Protein AF-A0A8B9WZ29-F1 (afdb_monomer)

Sequence (103 aa):
MVNSNYFAMDLLYIIPTHIQAARAGNIHAILLYRRKLDEEIKPILLLGSTIPLCSAQWERMFNTSRIPGEETDTIQHLRDSKHIAAFHRAATSRSGSTTTAGC

Foldseek 3Di:
DPDPDDDDDPCPPDDPDPDPVVVVVCVVVVVVVVVVVVPDDDFDDDPPDPHGDDPVCVQCPPQWDWADDPVDIDIDHDNPDQWDWDDDPNDIDIDGPDPPPDD

Structure (mmCIF, N/CA/C/O backbone):
data_AF-A0A8B9WZ29-F1
#
_entry.id   AF-A0A8B9WZ29-F1
#
loop_
_atom_site.group_PDB
_atom_site.id
_atom_site.type_symbol
_atom_site.label_atom_id
_atom_site.label_alt_id
_atom_site.label_comp_id
_atom_site.label_asym_id
_atom_site.label_entity_id
_atom_site.label_seq_id
_atom_site.pdbx_PDB_ins_code
_atom_site.Cartn_x
_atom_site.Cartn_y
_atom_site.Cartn_z
_atom_site.occupancy
_atom_site.B_iso_or_equiv
_atom_site.auth_seq_id
_atom_site.auth_comp_id
_atom_site.auth_asym_id
_atom_site.auth_atom_id
_atom_site.pdbx_PDB_model_num
ATOM 1 N N . MET A 1 1 ? -15.538 -5.545 -10.463 1.00 66.00 1 MET A N 1
ATOM 2 C CA . MET A 1 1 ? -14.832 -4.389 -9.866 1.00 66.00 1 MET A CA 1
ATOM 3 C C . MET A 1 1 ? -14.834 -3.237 -10.861 1.00 66.00 1 MET A C 1
ATOM 5 O O . MET A 1 1 ? -13.967 -3.207 -11.718 1.00 66.00 1 MET A O 1
ATOM 9 N N . VAL A 1 2 ? -15.838 -2.358 -10.813 1.00 72.44 2 VAL A N 1
ATOM 10 C CA . VAL A 1 2 ? -15.945 -1.202 -11.736 1.00 72.44 2 VAL A CA 1
ATOM 11 C C . VAL A 1 2 ? -16.510 0.032 -11.019 1.00 72.44 2 VAL A C 1
ATOM 13 O O . VAL A 1 2 ? -16.065 1.139 -11.272 1.00 72.44 2 VAL A O 1
ATOM 16 N N . ASN A 1 3 ? -17.417 -0.156 -10.055 1.00 85.06 3 ASN A N 1
ATOM 17 C CA . ASN A 1 3 ? -18.195 0.957 -9.491 1.00 85.06 3 ASN A CA 1
ATOM 18 C C . ASN A 1 3 ? -17.536 1.689 -8.308 1.00 85.06 3 ASN A C 1
ATOM 20 O O . ASN A 1 3 ? -17.915 2.814 -8.011 1.00 85.06 3 ASN A O 1
ATOM 24 N N . SER A 1 4 ? -16.593 1.054 -7.607 1.00 85.69 4 SER A N 1
ATOM 25 C CA . SER A 1 4 ? -16.042 1.567 -6.337 1.00 85.69 4 SER A CA 1
ATOM 26 C C . SER A 1 4 ? -14.516 1.549 -6.267 1.00 85.69 4 SER A C 1
ATOM 28 O O . SER A 1 4 ? -13.948 1.803 -5.209 1.00 85.69 4 SER A O 1
ATOM 30 N N . ASN A 1 5 ? -13.849 1.189 -7.365 1.00 90.62 5 ASN A N 1
ATOM 31 C CA . ASN A 1 5 ? -12.395 1.145 -7.421 1.00 90.62 5 ASN A CA 1
ATOM 32 C C . ASN A 1 5 ? -11.880 2.343 -8.201 1.00 90.62 5 ASN A C 1
ATOM 34 O O . ASN A 1 5 ? -12.338 2.605 -9.311 1.00 90.62 5 ASN A O 1
ATOM 38 N N . TYR A 1 6 ? -10.876 3.002 -7.640 1.00 90.44 6 TYR A N 1
ATOM 39 C CA . TYR A 1 6 ? -10.205 4.137 -8.252 1.00 90.44 6 TYR A CA 1
ATOM 40 C C . TYR A 1 6 ? -8.805 3.716 -8.697 1.00 90.44 6 TYR A C 1
ATOM 42 O O . TYR A 1 6 ? -8.156 2.911 -8.028 1.00 90.44 6 TYR A O 1
ATOM 50 N N . PHE A 1 7 ? -8.341 4.247 -9.827 1.00 89.19 7 PHE A N 1
ATOM 51 C CA . PHE A 1 7 ? -6.990 4.011 -10.327 1.00 89.19 7 PHE A CA 1
ATOM 52 C C . PHE A 1 7 ? -6.315 5.339 -10.666 1.00 89.19 7 PHE A C 1
ATOM 54 O O . PHE A 1 7 ? -6.960 6.279 -11.124 1.00 89.19 7 PHE A O 1
ATOM 61 N N . ALA A 1 8 ? -5.005 5.395 -10.450 1.00 87.69 8 ALA A N 1
ATOM 62 C CA . ALA A 1 8 ? -4.140 6.485 -10.877 1.00 87.69 8 ALA A CA 1
ATOM 63 C C . ALA A 1 8 ? -2.912 5.888 -11.574 1.00 87.69 8 ALA A C 1
ATOM 65 O O . ALA A 1 8 ? -2.492 4.775 -11.253 1.00 87.69 8 ALA A O 1
ATOM 66 N N . MET A 1 9 ? -2.353 6.613 -12.542 1.00 84.75 9 MET A N 1
ATOM 67 C CA . MET A 1 9 ? -1.156 6.202 -13.276 1.00 84.75 9 MET A CA 1
ATOM 68 C C . MET A 1 9 ? 0.001 7.142 -12.946 1.00 84.75 9 MET A C 1
ATOM 70 O O . MET A 1 9 ? -0.118 8.348 -13.133 1.00 84.75 9 MET A O 1
ATOM 74 N N . ASP A 1 10 ? 1.113 6.570 -12.484 1.00 74.75 10 ASP A N 1
ATOM 75 C CA . ASP A 1 10 ? 2.304 7.294 -12.014 1.00 74.75 10 ASP A CA 1
ATOM 76 C C . ASP A 1 10 ? 3.037 8.042 -13.151 1.00 74.75 10 ASP A C 1
ATOM 78 O O . ASP A 1 10 ? 3.507 9.161 -12.986 1.00 74.75 10 ASP A O 1
ATOM 82 N N . LEU A 1 11 ? 3.084 7.455 -14.355 1.00 72.19 11 LEU A N 1
ATOM 83 C CA . LEU A 1 11 ? 3.889 7.957 -15.478 1.00 72.19 11 LEU A CA 1
ATOM 84 C C . LEU A 1 11 ? 3.095 8.010 -16.795 1.00 72.19 11 LEU A C 1
ATOM 86 O O . LEU A 1 11 ? 3.453 7.378 -17.787 1.00 72.19 11 LEU A O 1
ATOM 90 N N . L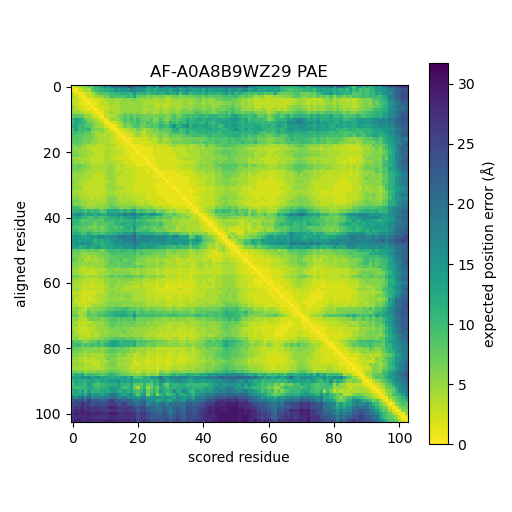EU A 1 12 ? 2.004 8.779 -16.810 1.00 68.75 12 LEU A N 1
ATOM 91 C CA . LEU A 1 12 ? 1.095 8.908 -17.964 1.00 68.75 12 LEU A CA 1
ATOM 92 C C . LEU A 1 12 ? 1.784 9.310 -19.284 1.00 68.75 12 LEU A C 1
ATOM 94 O O . LEU A 1 12 ? 1.322 8.910 -20.349 1.00 68.75 12 LEU A O 1
ATOM 98 N N . TYR A 1 13 ? 2.890 10.058 -19.223 1.00 77.19 13 TYR A N 1
ATOM 99 C CA . TYR A 1 13 ? 3.566 10.610 -20.407 1.00 77.19 13 TYR A CA 1
ATOM 100 C C . TYR A 1 13 ? 5.041 10.213 -20.537 1.00 77.19 13 TYR A C 1
ATOM 102 O O . TYR A 1 13 ? 5.719 10.675 -21.451 1.00 77.19 13 TYR A O 1
ATOM 110 N N . ILE A 1 14 ? 5.560 9.375 -19.634 1.00 82.75 14 ILE A N 1
ATOM 111 C CA . ILE A 1 14 ? 6.984 9.021 -19.610 1.00 82.75 14 ILE A CA 1
ATOM 112 C C . ILE A 1 14 ? 7.123 7.509 -19.477 1.00 82.75 14 ILE A C 1
ATOM 114 O O . ILE A 1 14 ? 6.773 6.921 -18.463 1.00 82.75 14 ILE A O 1
ATOM 118 N N . ILE A 1 15 ? 7.699 6.864 -20.487 1.00 85.50 15 ILE A N 1
ATOM 119 C CA . ILE A 1 15 ? 8.040 5.442 -20.415 1.00 85.50 15 ILE A CA 1
ATOM 120 C C . ILE A 1 15 ? 9.567 5.349 -20.347 1.00 85.50 15 ILE A C 1
ATOM 122 O O . ILE A 1 15 ? 10.215 5.364 -21.390 1.00 85.50 15 ILE A O 1
ATOM 126 N N . PRO A 1 16 ? 10.167 5.265 -19.142 1.00 84.31 16 PRO A N 1
ATOM 127 C CA . PRO A 1 16 ? 11.625 5.320 -18.988 1.00 84.31 16 PRO A CA 1
ATOM 128 C C . PRO A 1 16 ? 12.335 4.111 -19.614 1.00 84.31 16 PRO A C 1
ATOM 130 O O . PRO A 1 16 ? 13.503 4.184 -19.976 1.00 84.31 16 PRO A O 1
ATOM 133 N N . THR A 1 17 ? 11.638 2.979 -19.736 1.00 89.31 17 THR A N 1
ATOM 134 C CA . THR A 1 17 ? 12.136 1.767 -20.392 1.00 89.31 17 THR A CA 1
ATOM 135 C C . THR A 1 17 ? 10.978 0.929 -20.914 1.00 89.31 17 THR A C 1
ATOM 137 O O . THR A 1 17 ? 9.919 0.857 -20.283 1.00 89.31 17 THR A O 1
ATOM 140 N N . HIS A 1 18 ? 11.180 0.243 -22.040 1.00 89.81 18 HIS A N 1
ATOM 141 C CA . HIS A 1 18 ? 10.208 -0.699 -22.600 1.00 89.81 18 HIS A CA 1
ATOM 142 C C . HIS A 1 18 ? 10.186 -2.050 -21.867 1.00 89.81 18 HIS A C 1
ATOM 144 O O . HIS A 1 18 ? 9.198 -2.780 -21.962 1.00 89.81 18 HIS A O 1
ATOM 150 N N . ILE A 1 19 ? 11.192 -2.348 -21.039 1.00 92.94 19 ILE A N 1
ATOM 151 C CA . ILE A 1 19 ? 11.295 -3.604 -20.289 1.00 92.94 19 ILE A CA 1
ATOM 152 C C . ILE A 1 19 ? 10.336 -3.579 -19.087 1.00 92.94 19 ILE A C 1
ATOM 154 O O . ILE A 1 19 ? 10.536 -2.834 -18.127 1.00 92.94 19 ILE A O 1
ATOM 158 N N . GLN A 1 20 ? 9.297 -4.423 -19.108 1.00 90.06 20 GLN A N 1
ATOM 159 C CA . GLN A 1 20 ? 8.285 -4.480 -18.041 1.00 90.06 20 GLN A CA 1
ATOM 160 C C . GLN A 1 20 ? 8.891 -4.830 -16.677 1.00 90.06 20 GLN A C 1
ATOM 162 O O . GLN A 1 20 ? 8.524 -4.212 -15.682 1.00 90.06 20 GLN A O 1
ATOM 167 N N . ALA A 1 21 ? 9.836 -5.775 -16.634 1.00 90.44 21 ALA A N 1
ATOM 168 C CA . ALA A 1 21 ? 10.497 -6.185 -15.396 1.00 90.44 21 ALA A CA 1
ATOM 169 C C . ALA A 1 21 ? 11.275 -5.030 -14.741 1.00 90.44 21 ALA A C 1
ATOM 171 O O . ALA A 1 21 ? 11.205 -4.858 -13.528 1.00 90.44 21 ALA A O 1
ATOM 172 N N . ALA A 1 22 ? 11.938 -4.187 -15.540 1.00 89.69 22 ALA A N 1
ATOM 173 C CA . ALA A 1 22 ? 12.634 -3.008 -15.034 1.00 89.69 22 ALA A CA 1
ATOM 174 C C . ALA A 1 22 ? 11.655 -1.981 -14.437 1.00 89.69 22 ALA A C 1
ATOM 176 O O . ALA A 1 22 ? 11.910 -1.455 -13.358 1.00 89.69 22 ALA A O 1
ATOM 177 N N . ARG A 1 23 ? 10.492 -1.756 -15.074 1.00 89.25 23 ARG A N 1
ATOM 178 C CA . ARG A 1 23 ? 9.432 -0.894 -14.510 1.00 89.25 23 ARG A CA 1
ATOM 179 C C . ARG A 1 23 ? 8.834 -1.480 -13.231 1.00 89.25 23 ARG A C 1
ATOM 181 O O . ARG A 1 23 ? 8.637 -0.757 -12.262 1.00 89.25 23 ARG A O 1
ATOM 188 N N . ALA A 1 24 ? 8.580 -2.788 -13.211 1.00 89.06 24 ALA A N 1
ATOM 189 C CA . ALA A 1 24 ? 8.086 -3.488 -12.028 1.00 89.06 24 ALA A CA 1
ATOM 190 C C . ALA A 1 24 ? 9.084 -3.425 -10.859 1.00 89.06 24 ALA A C 1
ATOM 192 O O . ALA A 1 24 ? 8.664 -3.399 -9.707 1.00 89.06 24 ALA A O 1
ATOM 193 N N . GLY A 1 25 ? 10.388 -3.312 -11.141 1.00 87.94 25 GLY A N 1
ATOM 194 C CA . GLY A 1 25 ? 11.434 -3.079 -10.142 1.00 87.94 25 GLY A CA 1
ATOM 195 C C . GLY A 1 25 ? 11.229 -1.818 -9.291 1.00 87.94 25 GLY A C 1
ATOM 196 O O . GLY A 1 25 ? 11.703 -1.774 -8.156 1.00 87.94 25 GLY A O 1
ATOM 197 N N . ASN A 1 26 ? 10.435 -0.844 -9.759 1.00 86.75 26 ASN A N 1
ATOM 198 C CA . ASN A 1 26 ? 10.047 0.324 -8.960 1.00 86.75 26 ASN A CA 1
ATOM 199 C C . ASN A 1 26 ? 9.203 -0.044 -7.718 1.00 86.75 26 ASN A C 1
ATOM 201 O O . ASN A 1 26 ? 9.026 0.770 -6.815 1.00 86.75 26 ASN A O 1
ATOM 205 N N . ILE A 1 27 ? 8.753 -1.302 -7.606 1.00 90.88 27 ILE A N 1
ATOM 206 C CA . ILE A 1 27 ? 8.184 -1.859 -6.372 1.00 90.88 27 ILE A CA 1
ATOM 207 C C . ILE A 1 27 ? 9.101 -1.654 -5.158 1.00 90.88 27 ILE A C 1
ATOM 209 O O . ILE A 1 27 ? 8.613 -1.509 -4.040 1.00 90.88 27 ILE A O 1
ATOM 213 N N . HIS A 1 28 ? 10.420 -1.575 -5.366 1.00 91.25 28 HIS A N 1
ATOM 214 C CA . HIS A 1 28 ? 11.378 -1.280 -4.305 1.00 91.25 28 HIS A CA 1
ATOM 215 C C . HIS A 1 28 ? 11.082 0.053 -3.598 1.00 91.25 28 HIS A C 1
ATOM 217 O O . HIS A 1 28 ? 11.108 0.108 -2.370 1.00 91.25 28 HIS A O 1
ATOM 223 N N . ALA A 1 29 ? 10.727 1.106 -4.345 1.00 91.44 29 ALA A N 1
ATOM 224 C CA . ALA A 1 29 ? 10.397 2.412 -3.774 1.00 91.44 29 ALA A CA 1
ATOM 225 C C . ALA A 1 29 ? 9.152 2.344 -2.873 1.00 91.44 29 ALA A C 1
ATOM 227 O O . ALA A 1 29 ? 9.132 2.929 -1.790 1.00 91.44 29 ALA A O 1
ATOM 228 N N . ILE A 1 30 ? 8.146 1.561 -3.274 1.00 90.88 30 ILE A N 1
ATOM 229 C CA . ILE A 1 30 ? 6.928 1.325 -2.485 1.00 90.88 30 ILE A CA 1
ATOM 230 C C . ILE A 1 30 ? 7.253 0.566 -1.187 1.00 90.88 30 ILE A C 1
ATOM 232 O O . ILE A 1 30 ? 6.705 0.882 -0.132 1.00 90.88 30 ILE A O 1
ATOM 236 N N . LEU A 1 31 ? 8.177 -0.399 -1.224 1.00 91.50 31 LEU A N 1
ATOM 237 C CA . LEU A 1 31 ? 8.617 -1.124 -0.024 1.00 91.50 31 LEU A CA 1
ATOM 238 C C . LEU A 1 31 ? 9.421 -0.240 0.937 1.00 91.50 31 LEU A C 1
ATOM 240 O O . LEU A 1 31 ? 9.247 -0.341 2.151 1.00 91.50 31 LEU A O 1
ATOM 244 N N . LEU A 1 32 ? 10.260 0.659 0.418 1.00 91.81 32 LEU A N 1
ATOM 245 C CA . LEU A 1 32 ? 10.918 1.677 1.242 1.00 91.81 32 LEU A CA 1
ATOM 246 C C . LEU A 1 32 ? 9.895 2.625 1.873 1.00 91.81 32 LEU A C 1
ATOM 248 O O . LEU A 1 32 ? 10.044 3.007 3.032 1.00 91.81 32 LEU A O 1
ATOM 252 N N . TYR A 1 33 ? 8.848 2.986 1.131 1.00 90.69 33 TYR A N 1
ATOM 253 C CA . TYR A 1 33 ? 7.778 3.824 1.650 1.00 90.69 33 TYR A CA 1
ATOM 254 C C . TYR A 1 33 ? 6.998 3.144 2.779 1.00 90.69 33 TYR A C 1
ATOM 256 O O . TYR A 1 33 ? 6.743 3.774 3.801 1.00 90.69 33 TYR A O 1
ATOM 264 N N . ARG A 1 34 ? 6.715 1.842 2.651 1.00 90.81 34 ARG A N 1
ATOM 265 C CA . ARG A 1 34 ? 6.143 1.044 3.740 1.00 90.81 34 ARG A CA 1
ATOM 266 C C . ARG A 1 34 ? 6.973 1.146 5.018 1.00 90.81 34 ARG A C 1
ATOM 268 O O . ARG A 1 34 ? 6.418 1.429 6.068 1.00 90.81 34 ARG A O 1
ATOM 275 N N . ARG A 1 35 ? 8.293 0.960 4.921 1.00 89.19 35 ARG A N 1
ATOM 276 C CA . ARG A 1 35 ? 9.183 1.051 6.087 1.00 89.19 35 ARG A CA 1
ATOM 277 C C . ARG A 1 35 ? 9.104 2.421 6.759 1.00 89.19 35 ARG A C 1
ATOM 279 O O . ARG A 1 35 ? 9.004 2.489 7.973 1.00 89.19 35 ARG A O 1
ATOM 286 N N . LYS A 1 36 ? 9.088 3.497 5.965 1.00 89.19 36 LYS A N 1
ATOM 287 C CA . LYS A 1 36 ? 8.933 4.864 6.486 1.00 89.19 36 LYS A CA 1
ATOM 288 C C . LYS A 1 36 ? 7.597 5.081 7.194 1.00 89.19 36 LYS A C 1
ATOM 290 O O . LYS A 1 36 ? 7.549 5.907 8.089 1.00 89.19 36 LYS A O 1
ATOM 295 N N . LEU A 1 37 ? 6.540 4.388 6.768 1.00 87.44 37 LEU A N 1
ATOM 296 C CA . LEU A 1 37 ? 5.194 4.485 7.340 1.00 87.44 37 LEU A CA 1
ATOM 297 C C . LEU A 1 37 ? 5.040 3.713 8.650 1.00 87.44 37 LEU A C 1
ATOM 299 O O . LEU A 1 37 ? 4.273 4.144 9.502 1.00 87.44 37 LEU A O 1
ATOM 303 N N . ASP A 1 38 ? 5.773 2.608 8.799 1.00 83.00 38 ASP A N 1
ATOM 304 C CA . ASP A 1 38 ? 5.929 1.916 10.084 1.00 83.00 38 ASP A CA 1
ATOM 305 C C . ASP A 1 38 ? 6.819 2.733 11.056 1.00 83.00 38 ASP A C 1
ATOM 307 O O . ASP A 1 38 ? 6.701 2.610 12.274 1.00 83.00 38 ASP A O 1
ATOM 311 N N . GLU A 1 39 ? 7.708 3.572 10.513 1.00 84.25 39 GLU A N 1
ATOM 312 C CA . GLU A 1 39 ? 8.473 4.606 11.225 1.00 84.25 39 GLU A CA 1
ATOM 313 C C . GLU A 1 39 ? 7.681 5.940 11.297 1.00 84.25 39 GLU A C 1
ATOM 315 O O . GLU A 1 39 ? 6.474 5.997 11.066 1.00 84.25 39 GLU A O 1
ATOM 320 N N . GLU A 1 40 ? 8.340 7.051 11.645 1.00 78.81 40 GLU A N 1
ATOM 321 C CA . GLU A 1 40 ? 7.690 8.361 11.760 1.00 78.81 40 GLU A CA 1
ATOM 322 C C . GLU A 1 40 ? 7.660 9.113 10.413 1.00 78.81 40 GLU A C 1
ATOM 324 O O . GLU A 1 40 ? 8.687 9.569 9.898 1.00 78.81 40 GLU A O 1
ATOM 329 N N . ILE A 1 41 ? 6.459 9.296 9.848 1.00 81.88 41 ILE A N 1
ATOM 330 C CA . ILE A 1 41 ? 6.221 10.194 8.706 1.00 81.88 41 ILE A CA 1
ATOM 331 C C . ILE A 1 41 ? 5.788 11.567 9.220 1.00 81.88 41 ILE A C 1
ATOM 333 O O . ILE A 1 41 ? 4.901 11.684 10.064 1.00 81.88 41 ILE A O 1
ATOM 337 N N . LYS A 1 42 ? 6.365 12.628 8.643 1.00 82.81 42 LYS A N 1
ATOM 338 C CA . LYS A 1 42 ? 5.934 14.005 8.913 1.00 82.81 42 LYS A CA 1
ATOM 339 C C . LYS A 1 42 ? 4.435 14.169 8.617 1.00 82.81 42 LYS A C 1
ATOM 341 O O . LYS A 1 42 ? 3.999 13.779 7.531 1.00 82.81 42 LYS A O 1
ATOM 346 N N . PRO A 1 43 ? 3.655 14.779 9.524 1.00 82.12 43 PRO A N 1
ATOM 347 C CA . PRO A 1 43 ? 2.225 14.953 9.320 1.00 82.12 43 PRO A CA 1
ATOM 348 C C . PRO A 1 43 ? 1.952 15.767 8.055 1.00 82.12 43 PRO A C 1
ATOM 350 O O . PRO A 1 43 ? 2.633 16.753 7.763 1.00 82.12 43 PRO A O 1
ATOM 353 N N . ILE A 1 44 ? 0.932 15.351 7.307 1.00 86.31 44 ILE A N 1
ATOM 354 C CA . ILE A 1 44 ? 0.465 16.097 6.141 1.00 86.31 44 ILE A CA 1
ATOM 355 C C . ILE A 1 44 ? -0.342 17.286 6.649 1.00 86.31 44 ILE A C 1
ATOM 357 O O . ILE A 1 44 ? -1.297 17.122 7.410 1.00 86.31 44 ILE A O 1
ATOM 361 N N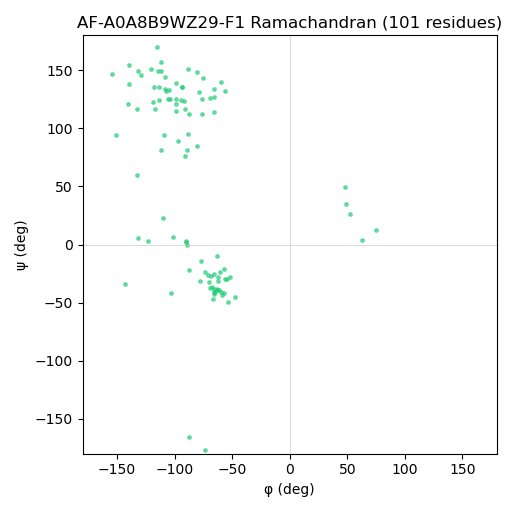 . LEU A 1 45 ? 0.054 18.480 6.219 1.00 89.81 45 LEU A N 1
ATOM 362 C CA . LEU A 1 45 ? -0.591 19.732 6.588 1.00 89.81 45 LEU A CA 1
ATOM 363 C C . LEU A 1 45 ? -1.537 20.180 5.476 1.00 89.81 45 LEU A C 1
ATOM 365 O O . LEU A 1 45 ? -1.208 20.098 4.290 1.00 89.81 45 LEU A O 1
A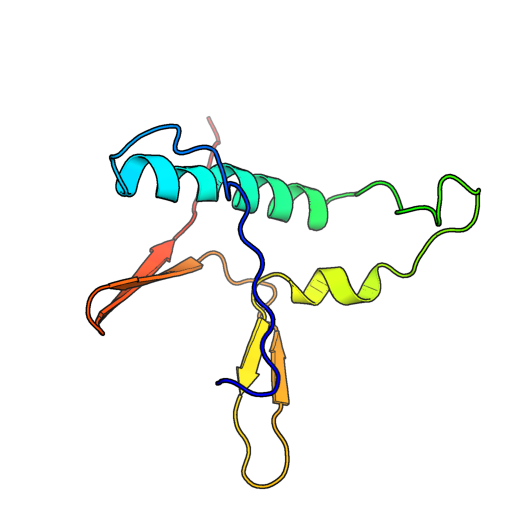TOM 369 N N . LEU A 1 46 ? -2.712 20.679 5.852 1.00 86.56 46 LEU A N 1
ATOM 370 C CA . LEU A 1 46 ? -3.695 21.163 4.888 1.00 86.56 46 LEU A CA 1
ATOM 371 C C . LEU A 1 46 ? -3.158 22.405 4.159 1.00 86.56 46 LEU A C 1
ATOM 373 O O . LEU A 1 46 ? -2.985 23.440 4.795 1.00 86.56 46 LEU A O 1
ATOM 377 N N . LEU A 1 47 ? -2.911 22.319 2.846 1.00 83.56 47 LEU A N 1
ATOM 378 C CA . LEU A 1 47 ? -2.519 23.448 1.976 1.00 83.56 47 LEU A CA 1
ATOM 379 C C . LEU A 1 47 ? -1.359 24.316 2.522 1.00 83.56 47 LEU A C 1
ATOM 381 O O . LEU A 1 47 ? -1.344 25.528 2.332 1.00 83.56 47 LEU A O 1
ATOM 385 N N . GLY A 1 48 ? -0.390 23.712 3.221 1.00 77.44 48 GLY A N 1
ATOM 386 C CA . GLY A 1 48 ? 0.743 24.442 3.814 1.00 77.44 48 GLY A CA 1
ATOM 387 C C . GLY A 1 48 ? 0.405 25.250 5.076 1.00 77.44 48 GLY A C 1
ATOM 388 O O . GLY A 1 48 ? 1.215 26.064 5.513 1.00 77.44 48 GLY A O 1
ATOM 389 N N . SER A 1 49 ? -0.774 25.035 5.664 1.00 85.12 49 SER A N 1
ATOM 390 C CA . SER A 1 49 ? -1.152 25.573 6.977 1.00 85.12 49 SER A CA 1
ATOM 391 C C . SER A 1 49 ? -0.433 24.852 8.128 1.00 85.12 49 SER A C 1
ATOM 393 O O . SER A 1 49 ? 0.369 23.951 7.914 1.00 85.12 49 SER A O 1
ATOM 395 N N . THR A 1 50 ? -0.745 25.217 9.372 1.00 86.81 50 THR A N 1
ATOM 396 C CA . THR A 1 50 ? -0.286 24.528 10.591 1.00 86.81 50 THR A CA 1
ATOM 397 C C . THR A 1 50 ? -1.237 23.420 11.059 1.00 86.81 50 THR A C 1
ATOM 399 O O . THR A 1 50 ? -0.991 22.807 12.096 1.00 86.81 50 THR A O 1
ATOM 402 N N . ILE A 1 51 ? -2.325 23.156 10.324 1.00 89.88 51 ILE A N 1
ATOM 403 C CA . ILE A 1 51 ? -3.368 22.205 10.727 1.00 89.88 51 ILE A CA 1
ATOM 404 C C . ILE A 1 51 ? -3.034 20.808 10.174 1.00 89.88 51 ILE A C 1
ATOM 406 O O . ILE A 1 51 ? -3.020 20.632 8.948 1.00 89.88 51 ILE A O 1
ATOM 410 N N . P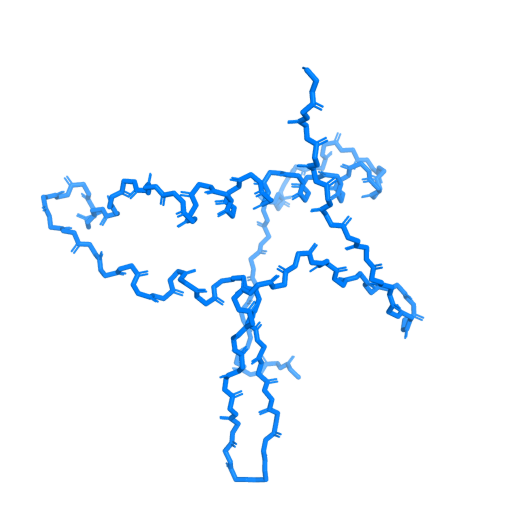RO A 1 52 ? -2.786 19.806 11.040 1.00 89.44 52 PRO A N 1
ATOM 411 C CA . PRO A 1 52 ? -2.509 18.443 10.603 1.00 89.44 52 PRO A CA 1
ATOM 412 C C . PRO A 1 52 ? -3.778 17.724 10.130 1.00 89.44 52 PRO A C 1
ATOM 414 O O . PRO A 1 52 ? -4.854 17.874 10.711 1.00 89.44 52 PRO A O 1
ATOM 417 N N . LEU A 1 53 ? -3.640 16.900 9.090 1.00 90.31 53 LEU A N 1
ATOM 418 C CA . LEU A 1 53 ? -4.681 15.982 8.625 1.00 90.31 53 LEU A CA 1
ATOM 419 C C . LEU A 1 53 ? -4.603 14.633 9.350 1.00 90.31 53 LEU A C 1
ATOM 421 O O . LEU A 1 53 ? -3.530 14.174 9.742 1.00 90.31 53 LEU A O 1
ATOM 425 N N . CYS A 1 54 ? -5.751 13.965 9.486 1.00 88.94 54 CYS A N 1
ATOM 426 C CA . CYS A 1 54 ? -5.821 12.624 10.061 1.00 88.94 54 CYS A CA 1
ATOM 427 C C . CYS A 1 54 ? -5.095 11.602 9.169 1.00 88.94 54 CYS A C 1
ATOM 429 O O . CYS A 1 54 ? -5.412 11.457 7.987 1.00 88.94 54 CYS A O 1
ATOM 431 N N . SER A 1 55 ? -4.167 10.846 9.757 1.00 87.94 55 SER A N 1
ATOM 432 C CA . SER A 1 55 ? -3.386 9.806 9.082 1.00 87.94 55 SER A CA 1
ATOM 433 C C . SER A 1 55 ? -3.882 8.374 9.345 1.00 87.94 55 SER A C 1
ATOM 435 O O . SER A 1 55 ? -3.277 7.419 8.867 1.00 87.94 55 SER A O 1
ATOM 437 N N . ALA A 1 56 ? -5.020 8.184 10.022 1.00 87.62 56 ALA A N 1
ATOM 438 C CA . ALA A 1 56 ? -5.508 6.849 10.402 1.00 87.62 56 ALA A CA 1
ATOM 439 C C . ALA A 1 56 ? -5.785 5.912 9.206 1.00 87.62 56 ALA A C 1
ATOM 441 O O . ALA A 1 56 ? -5.773 4.692 9.339 1.00 87.62 56 ALA A O 1
ATOM 442 N N . GLN A 1 57 ? -6.047 6.459 8.014 1.00 89.38 57 GLN A N 1
ATOM 443 C CA . GLN A 1 57 ? -6.288 5.643 6.818 1.00 89.38 57 GLN A CA 1
ATOM 444 C C . GLN A 1 57 ? -5.013 5.002 6.254 1.00 89.38 57 GLN A C 1
ATOM 446 O O . GLN A 1 57 ? -5.100 3.976 5.580 1.00 89.38 57 GLN A O 1
ATOM 451 N N . TRP A 1 58 ? -3.840 5.569 6.540 1.00 88.62 58 TRP A N 1
ATOM 452 C CA . TRP A 1 58 ? -2.569 5.149 5.948 1.00 88.62 58 TRP A CA 1
ATOM 453 C C . TRP A 1 58 ? -2.139 3.757 6.424 1.00 88.62 58 TRP A C 1
ATOM 455 O O . TRP A 1 58 ? -1.528 3.014 5.658 1.00 88.62 58 TRP A O 1
ATOM 465 N N . GLU A 1 59 ? -2.570 3.346 7.622 1.00 84.25 59 GLU A N 1
ATOM 466 C CA . GLU A 1 59 ? -2.387 1.983 8.141 1.00 84.25 59 GLU A CA 1
ATOM 467 C C . GLU A 1 59 ? -2.977 0.914 7.208 1.00 84.25 59 GLU A C 1
ATOM 469 O O . GLU A 1 59 ? -2.475 -0.204 7.130 1.00 84.25 59 GLU A O 1
ATOM 474 N N . ARG A 1 60 ? -4.035 1.249 6.456 1.00 90.06 60 ARG A N 1
ATOM 475 C CA . ARG A 1 60 ? -4.737 0.302 5.579 1.00 90.06 60 ARG A CA 1
ATOM 476 C C . ARG A 1 60 ? -4.172 0.225 4.164 1.00 90.06 60 ARG A C 1
ATOM 478 O O . ARG A 1 60 ? -4.675 -0.544 3.350 1.00 90.06 60 ARG A O 1
ATOM 485 N N . MET A 1 61 ? -3.135 0.995 3.847 1.00 91.31 61 MET A N 1
ATOM 486 C CA . MET A 1 61 ? -2.552 1.007 2.504 1.00 91.31 61 MET A CA 1
ATOM 487 C C . MET A 1 61 ? -1.806 -0.293 2.175 1.00 91.31 61 MET A C 1
ATOM 489 O O . MET A 1 61 ? -1.806 -0.737 1.029 1.00 91.31 61 MET A O 1
ATOM 493 N N . PHE A 1 62 ? -1.204 -0.929 3.182 1.00 92.88 62 PHE A N 1
ATOM 494 C CA . PHE A 1 62 ? -0.533 -2.218 3.042 1.00 92.88 62 PHE A CA 1
ATOM 495 C C . PHE A 1 62 ? -1.286 -3.314 3.791 1.00 92.88 62 PHE A C 1
ATOM 497 O O . PHE A 1 62 ? -2.040 -3.053 4.728 1.00 92.88 62 PHE A O 1
ATOM 504 N N . ASN A 1 63 ? -1.074 -4.560 3.364 1.00 93.94 63 ASN A N 1
ATOM 505 C CA . ASN A 1 63 ? -1.597 -5.766 4.011 1.00 93.94 63 ASN A CA 1
ATOM 506 C C . ASN A 1 63 ? -3.114 -5.769 4.272 1.00 93.94 63 ASN A C 1
ATOM 508 O O . ASN A 1 63 ? -3.580 -6.452 5.183 1.00 93.94 63 ASN A O 1
ATOM 512 N N . THR A 1 64 ? -3.883 -5.023 3.484 1.00 94.56 64 THR A N 1
ATOM 513 C CA . THR A 1 64 ? -5.327 -4.897 3.667 1.00 94.56 64 THR A CA 1
ATOM 514 C C . THR A 1 64 ? -6.048 -5.429 2.445 1.00 94.56 64 THR A C 1
ATOM 516 O O . THR A 1 64 ? -5.664 -5.141 1.314 1.00 94.56 64 THR A O 1
ATOM 519 N N . SER A 1 65 ? -7.098 -6.209 2.667 1.00 94.19 65 SER A N 1
ATOM 520 C CA . SER A 1 65 ? -7.958 -6.724 1.607 1.00 94.19 65 SER A CA 1
ATOM 521 C C . SER A 1 65 ? -9.423 -6.672 2.026 1.00 94.19 65 SER A C 1
ATOM 523 O O . SER A 1 65 ? -9.749 -6.670 3.214 1.00 94.19 65 SER A O 1
ATOM 525 N N . ARG A 1 66 ? -10.308 -6.595 1.033 1.00 94.62 66 ARG A N 1
ATOM 526 C CA . ARG A 1 66 ? -11.756 -6.679 1.214 1.00 94.62 66 ARG A CA 1
ATOM 527 C C . ARG A 1 66 ? -12.174 -8.135 1.059 1.00 94.62 66 ARG A C 1
ATOM 529 O O . ARG A 1 66 ? -11.907 -8.732 0.018 1.00 94.62 66 ARG A O 1
ATOM 536 N N . ILE A 1 67 ? -12.825 -8.681 2.076 1.00 95.62 67 ILE A N 1
ATOM 537 C CA . ILE A 1 67 ? -13.404 -10.020 2.052 1.00 95.62 67 ILE A CA 1
ATOM 538 C C . ILE A 1 67 ? -14.896 -9.874 1.749 1.00 95.62 67 ILE A C 1
ATOM 540 O O . ILE A 1 67 ? -15.587 -9.185 2.507 1.00 95.62 67 ILE A O 1
ATOM 544 N N . PRO A 1 68 ? -15.392 -10.481 0.658 1.00 94.62 68 PRO A N 1
ATOM 545 C CA . PRO A 1 68 ? -16.811 -10.453 0.346 1.00 94.62 68 PRO A CA 1
ATOM 546 C C . PRO A 1 68 ? -17.615 -11.213 1.407 1.00 94.62 68 PRO A C 1
ATOM 548 O O . PRO A 1 68 ? -17.228 -12.316 1.797 1.00 94.62 68 PRO A O 1
ATOM 551 N N . GLY A 1 69 ? -18.711 -10.619 1.872 1.00 92.75 69 GLY A N 1
ATOM 552 C CA . GLY A 1 69 ? -19.699 -11.257 2.745 1.00 92.75 69 GLY A CA 1
ATOM 553 C C . GLY A 1 69 ? -21.055 -11.387 2.051 1.00 92.75 69 GLY A C 1
ATOM 554 O O . GLY A 1 69 ? -21.253 -10.832 0.973 1.00 92.75 69 GLY A O 1
ATOM 555 N N . GLU A 1 70 ? -21.991 -12.129 2.650 1.00 92.31 70 GLU A N 1
ATOM 556 C CA . GLU A 1 70 ? -23.341 -12.287 2.078 1.00 92.31 70 GLU A CA 1
ATOM 557 C C . GLU A 1 70 ? -24.128 -10.970 2.084 1.00 92.31 70 GLU A C 1
ATOM 559 O O . GLU A 1 70 ? -24.696 -10.588 1.064 1.00 92.31 70 GLU A O 1
ATOM 564 N N . GLU A 1 71 ? -24.126 -10.256 3.213 1.00 93.88 71 GLU A N 1
ATO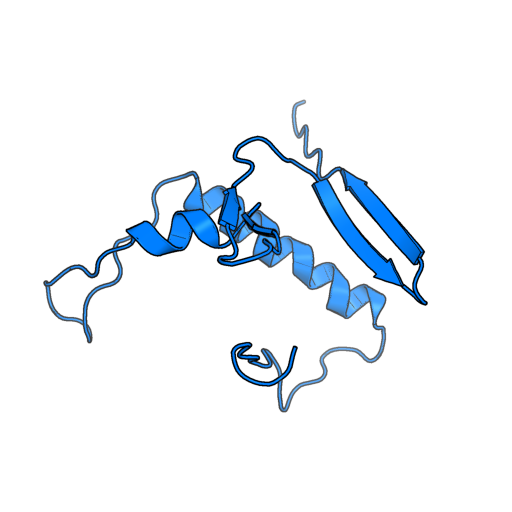M 565 C CA . GLU A 1 71 ? -24.811 -8.962 3.348 1.00 93.88 71 GLU A CA 1
ATOM 566 C C . GLU A 1 71 ? -23.839 -7.780 3.303 1.00 93.88 71 GLU A C 1
ATOM 568 O O . GLU A 1 71 ? -24.109 -6.754 2.676 1.00 93.88 71 GLU A O 1
ATOM 573 N N . THR A 1 72 ? -22.693 -7.916 3.976 1.00 93.81 72 THR A N 1
ATOM 574 C CA . THR A 1 72 ? -21.696 -6.851 4.091 1.00 93.81 72 THR A CA 1
ATOM 575 C C . THR A 1 72 ? -20.288 -7.392 3.976 1.00 93.81 72 THR A C 1
ATOM 577 O O . THR A 1 72 ? -19.930 -8.382 4.617 1.00 93.81 72 THR A O 1
ATOM 580 N N . ASP A 1 73 ? -19.460 -6.662 3.244 1.00 94.94 73 ASP A N 1
ATOM 581 C CA . ASP A 1 73 ? -18.054 -6.996 3.100 1.00 94.94 73 ASP A CA 1
ATOM 582 C C . ASP A 1 73 ? -17.250 -6.520 4.303 1.00 94.94 73 ASP A C 1
ATOM 584 O O . ASP A 1 73 ? -17.530 -5.483 4.907 1.00 94.94 73 ASP A O 1
ATOM 588 N N . THR A 1 74 ? -16.203 -7.269 4.624 1.00 94.50 74 THR A N 1
ATOM 589 C CA . THR A 1 74 ? -15.324 -6.966 5.752 1.00 94.50 74 THR A CA 1
ATOM 590 C C . THR A 1 74 ? -13.943 -6.563 5.262 1.00 94.50 74 THR A C 1
ATOM 592 O O . THR A 1 74 ? -13.476 -6.985 4.203 1.00 94.50 74 THR A O 1
ATOM 595 N N . ILE A 1 75 ? -13.273 -5.704 6.026 1.00 93.75 75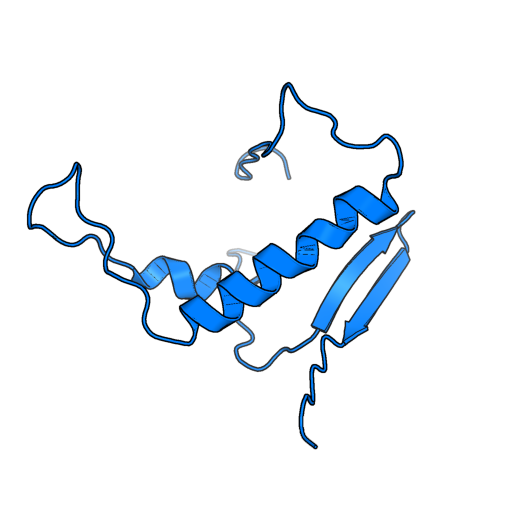 ILE A N 1
ATOM 596 C CA . ILE A 1 75 ? -11.898 -5.299 5.742 1.00 93.75 75 ILE A CA 1
ATOM 597 C C . ILE A 1 75 ? -10.966 -6.117 6.630 1.00 93.75 75 ILE A C 1
ATOM 599 O O . ILE A 1 75 ? -10.981 -5.971 7.851 1.00 93.75 75 ILE A O 1
ATOM 603 N N . GLN A 1 76 ? -10.136 -6.957 6.015 1.00 93.88 76 GLN A N 1
ATOM 604 C CA . GLN A 1 76 ? -9.111 -7.730 6.705 1.00 93.88 76 GLN A CA 1
ATOM 605 C C . GLN A 1 76 ? -7.760 -7.035 6.577 1.00 93.88 76 GLN A C 1
ATOM 607 O O . GLN A 1 76 ? -7.288 -6.793 5.468 1.00 93.88 76 GLN A O 1
ATOM 612 N N . HIS A 1 77 ? -7.123 -6.771 7.716 1.00 93.62 77 HIS A N 1
ATOM 613 C CA . HIS A 1 77 ? -5.797 -6.169 7.803 1.00 93.62 77 HIS A CA 1
ATOM 614 C C . HIS A 1 77 ? -4.813 -7.125 8.499 1.00 93.62 77 HIS A C 1
ATOM 616 O O . HIS A 1 77 ? -5.049 -7.549 9.628 1.00 93.62 77 HIS A O 1
ATOM 622 N N . LEU A 1 78 ? -3.713 -7.470 7.825 1.00 91.81 78 LEU A N 1
ATOM 623 C CA . LEU A 1 78 ? -2.714 -8.452 8.265 1.00 91.81 78 LEU A CA 1
ATOM 624 C C . LEU A 1 78 ? -1.377 -7.773 8.600 1.00 91.81 78 LEU A C 1
ATOM 626 O O . LEU A 1 78 ? -0.456 -7.779 7.783 1.00 91.81 78 LEU A O 1
ATOM 630 N N . ARG A 1 79 ? -1.242 -7.201 9.799 1.00 83.06 79 ARG A N 1
ATOM 631 C CA . ARG A 1 79 ? -0.075 -6.379 10.195 1.00 83.06 79 ARG A CA 1
ATOM 632 C C . ARG A 1 79 ? 1.283 -7.018 9.870 1.00 83.06 79 ARG A C 1
ATOM 634 O O . ARG A 1 79 ? 2.113 -6.387 9.220 1.00 83.06 79 ARG A O 1
ATOM 641 N N . ASP A 1 80 ? 1.448 -8.305 10.162 1.00 86.69 80 ASP A N 1
ATOM 642 C CA . ASP A 1 80 ? 2.763 -8.965 10.135 1.00 86.69 80 ASP A CA 1
ATOM 643 C C . ASP A 1 80 ? 3.156 -9.599 8.788 1.00 86.69 80 ASP A C 1
ATOM 645 O O . ASP A 1 80 ? 4.213 -10.224 8.670 1.00 86.69 80 ASP A O 1
ATOM 649 N N . SER A 1 81 ? 2.331 -9.465 7.741 1.00 89.88 81 SER A N 1
ATOM 650 C CA . SER A 1 81 ? 2.659 -10.054 6.436 1.00 89.88 81 SER A CA 1
ATOM 651 C C . SER A 1 81 ? 3.846 -9.343 5.774 1.00 89.88 81 SER A C 1
ATOM 653 O O . SER A 1 81 ? 3.807 -8.132 5.548 1.00 89.88 81 SER A O 1
ATOM 655 N N . LYS A 1 82 ? 4.872 -10.122 5.402 1.00 90.00 82 LYS A N 1
ATOM 656 C CA . LYS A 1 82 ? 6.100 -9.684 4.700 1.00 90.00 82 LYS A CA 1
ATOM 657 C C . LYS A 1 82 ? 6.174 -10.184 3.252 1.00 90.00 82 LYS A C 1
ATOM 659 O O . LYS A 1 82 ? 7.258 -10.371 2.700 1.00 90.00 82 LYS A O 1
ATOM 664 N N . HIS A 1 83 ? 5.028 -10.499 2.654 1.00 90.94 83 HIS A N 1
ATOM 665 C CA . HIS A 1 83 ? 4.968 -11.081 1.316 1.00 90.94 83 HIS A CA 1
ATOM 666 C C . HIS A 1 83 ? 4.178 -10.215 0.353 1.00 90.94 83 HIS A C 1
ATOM 668 O O . HIS A 1 83 ? 3.224 -9.542 0.737 1.00 90.94 83 HIS A O 1
ATOM 674 N N . ILE A 1 84 ? 4.550 -10.319 -0.917 1.00 91.56 84 ILE A N 1
ATOM 675 C CA . ILE A 1 84 ? 3.863 -9.684 -2.034 1.00 91.56 84 ILE A CA 1
ATOM 676 C C . ILE A 1 84 ? 3.259 -10.792 -2.893 1.00 91.56 84 ILE A C 1
ATOM 678 O O . ILE A 1 84 ? 3.908 -11.808 -3.157 1.00 91.56 84 ILE A O 1
ATOM 682 N N . ALA A 1 85 ? 2.010 -10.594 -3.307 1.00 91.44 85 ALA A N 1
ATOM 683 C CA . ALA A 1 85 ? 1.355 -11.433 -4.296 1.00 91.44 85 ALA A CA 1
ATOM 684 C C . ALA A 1 85 ? 1.530 -10.801 -5.680 1.00 91.44 85 ALA A C 1
ATOM 686 O O . ALA A 1 85 ? 1.167 -9.642 -5.883 1.00 91.44 85 ALA A O 1
ATOM 687 N N . ALA A 1 86 ? 2.078 -11.558 -6.626 1.00 90.31 86 ALA A N 1
ATOM 688 C CA . ALA A 1 86 ? 2.166 -11.160 -8.022 1.00 90.31 86 ALA A CA 1
ATOM 689 C C . ALA A 1 86 ? 1.188 -11.999 -8.850 1.00 90.31 86 ALA A C 1
ATOM 691 O O . ALA A 1 86 ? 1.114 -13.220 -8.704 1.00 90.31 86 ALA A O 1
ATOM 692 N N . PHE A 1 87 ? 0.438 -11.334 -9.726 1.00 89.50 87 PHE A N 1
ATOM 693 C CA . PHE A 1 87 ? -0.501 -11.983 -10.635 1.00 89.50 87 PHE A CA 1
ATOM 694 C C . PHE A 1 87 ? 0.066 -11.988 -12.053 1.00 89.50 87 PHE A C 1
AT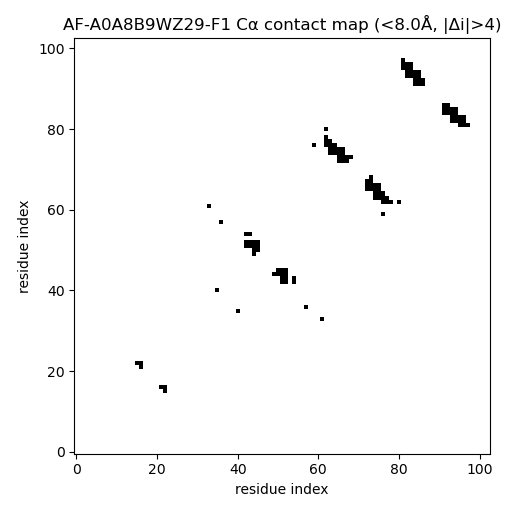OM 696 O O . PHE A 1 87 ? 0.393 -10.937 -12.605 1.00 89.50 87 PHE A O 1
ATOM 703 N N . HIS A 1 88 ? 0.151 -13.171 -12.661 1.00 89.75 88 HIS A N 1
ATOM 704 C CA . HIS A 1 88 ? 0.565 -13.342 -14.049 1.00 89.75 88 HIS A CA 1
ATOM 705 C C . HIS A 1 88 ? -0.276 -14.429 -14.717 1.00 89.75 88 HIS A C 1
ATOM 707 O O . HIS A 1 88 ? -0.266 -15.568 -14.268 1.00 89.75 88 HIS A O 1
ATOM 713 N N . ARG A 1 89 ? -0.997 -14.097 -15.799 1.00 85.06 89 ARG A N 1
ATOM 714 C CA . ARG A 1 89 ? -1.797 -15.063 -16.587 1.00 85.06 89 ARG A CA 1
ATOM 715 C C . ARG A 1 89 ? -2.696 -15.973 -15.726 1.00 85.06 89 ARG A C 1
ATOM 717 O O . ARG A 1 89 ? -2.668 -17.187 -15.872 1.00 85.06 89 ARG A O 1
ATOM 724 N N . ALA A 1 90 ? -3.460 -15.380 -14.808 1.00 72.81 90 ALA A N 1
ATOM 725 C CA . ALA A 1 90 ? -4.315 -16.083 -13.839 1.00 72.81 90 ALA A CA 1
ATOM 726 C C . ALA A 1 90 ? -3.588 -17.005 -12.830 1.00 72.81 90 ALA A C 1
ATOM 728 O O . ALA A 1 90 ? -4.246 -17.613 -11.992 1.00 72.81 90 ALA A O 1
ATOM 729 N N . ALA A 1 91 ? -2.253 -17.056 -12.839 1.00 67.38 91 ALA A N 1
ATOM 730 C CA . ALA A 1 91 ? -1.456 -17.684 -11.793 1.00 67.38 91 ALA A CA 1
ATOM 731 C C . ALA A 1 91 ? -1.040 -16.647 -10.738 1.00 67.38 91 ALA A C 1
ATOM 733 O O . ALA A 1 91 ? -0.604 -15.537 -11.065 1.00 67.38 91 ALA A O 1
ATOM 734 N N . THR A 1 92 ? -1.161 -17.023 -9.466 1.00 69.00 92 THR A N 1
ATOM 735 C CA . THR A 1 92 ? -0.720 -16.217 -8.322 1.00 69.00 92 THR A CA 1
ATOM 736 C C . THR A 1 92 ? 0.575 -16.793 -7.770 1.00 69.00 92 THR A C 1
ATOM 738 O O . THR A 1 92 ? 0.626 -17.966 -7.406 1.00 69.00 92 THR A O 1
ATOM 741 N N . SER A 1 93 ? 1.618 -15.970 -7.671 1.00 72.81 93 SER A N 1
ATOM 742 C CA . SER A 1 93 ? 2.863 -16.319 -6.984 1.00 72.81 93 SER A CA 1
ATOM 743 C C . SER A 1 93 ? 3.060 -15.440 -5.749 1.00 72.81 93 SER A C 1
ATOM 745 O O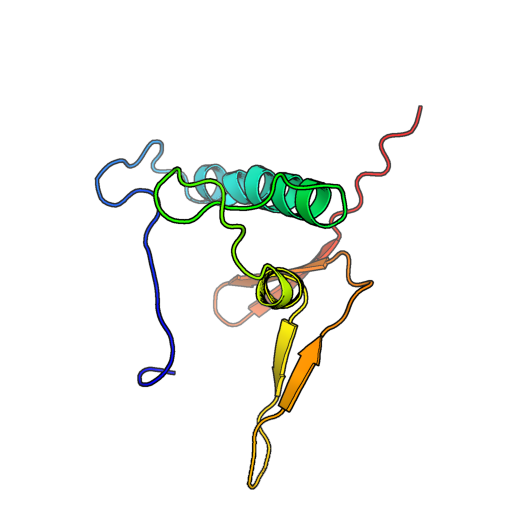 . SER A 1 93 ? 2.608 -14.294 -5.700 1.00 72.81 93 SER A O 1
ATOM 747 N N . ARG A 1 94 ? 3.716 -15.987 -4.720 1.00 70.06 94 ARG A N 1
ATOM 748 C CA . ARG A 1 94 ? 4.017 -15.284 -3.468 1.00 70.06 94 ARG A CA 1
ATOM 749 C C . ARG A 1 94 ? 5.527 -15.184 -3.307 1.00 70.06 94 ARG A C 1
ATOM 751 O O . ARG A 1 94 ? 6.197 -16.200 -3.164 1.00 70.06 94 ARG A O 1
ATOM 758 N N . SER A 1 95 ? 6.053 -13.965 -3.299 1.00 70.12 95 SER A N 1
ATOM 759 C CA . SER A 1 95 ? 7.469 -13.690 -3.035 1.00 70.12 95 SER A CA 1
ATOM 760 C C . SER A 1 95 ? 7.624 -13.057 -1.653 1.00 70.12 95 SER A C 1
ATOM 762 O O . SER A 1 95 ? 6.883 -12.134 -1.309 1.00 70.12 95 SER A O 1
ATOM 764 N N . GLY A 1 96 ? 8.559 -13.550 -0.837 1.00 58.66 96 GLY A N 1
ATOM 765 C CA . GLY A 1 96 ? 8.914 -12.911 0.434 1.00 58.66 96 GLY A CA 1
ATOM 766 C C . GLY A 1 96 ? 9.839 -11.717 0.209 1.00 58.66 96 GLY A C 1
ATOM 767 O O . GLY A 1 96 ? 10.830 -11.842 -0.504 1.00 58.66 96 GLY A O 1
ATOM 768 N N . SER A 1 97 ? 9.537 -10.569 0.818 1.00 51.50 97 SER A N 1
ATOM 769 C CA . SER A 1 97 ? 10.476 -9.448 0.914 1.00 51.50 97 SER A CA 1
ATOM 770 C C . SER A 1 97 ? 11.272 -9.592 2.213 1.00 51.50 97 SER A C 1
ATOM 772 O O . SER A 1 97 ? 10.975 -8.939 3.215 1.00 51.50 97 SER A O 1
ATOM 774 N N . THR A 1 98 ? 12.243 -10.504 2.237 1.00 41.12 98 THR A N 1
ATOM 775 C CA . THR A 1 98 ? 13.130 -10.684 3.394 1.00 41.12 98 THR A CA 1
ATOM 776 C C . THR A 1 98 ? 14.423 -9.918 3.145 1.00 41.12 98 THR A C 1
ATOM 778 O O . THR A 1 98 ? 15.374 -10.460 2.595 1.00 41.12 98 THR A O 1
ATOM 781 N N . THR A 1 99 ? 14.475 -8.646 3.542 1.00 41.62 99 THR A N 1
ATOM 782 C CA . THR A 1 99 ? 15.754 -7.934 3.672 1.00 41.62 99 THR A CA 1
ATOM 783 C C . THR A 1 99 ? 16.277 -8.154 5.088 1.00 41.62 99 THR A C 1
ATOM 785 O O . THR A 1 99 ? 16.094 -7.316 5.965 1.00 41.62 99 THR A O 1
ATOM 788 N N . THR A 1 100 ? 16.917 -9.294 5.335 1.00 36.31 100 THR A N 1
ATOM 789 C CA . THR A 1 100 ? 17.917 -9.395 6.406 1.00 36.31 100 THR A CA 1
ATOM 790 C C . THR A 1 100 ? 19.219 -8.827 5.856 1.00 36.31 100 THR A C 1
ATOM 792 O O . THR A 1 100 ? 20.039 -9.553 5.305 1.00 36.31 100 THR A O 1
ATOM 795 N N . ALA A 1 101 ? 19.374 -7.506 5.943 1.00 36.78 101 ALA A N 1
ATOM 796 C CA . ALA A 1 101 ? 20.680 -6.867 5.844 1.00 36.78 101 ALA A CA 1
ATOM 797 C C . ALA A 1 101 ? 21.256 -6.820 7.262 1.00 36.78 101 ALA A C 1
ATOM 799 O O . ALA A 1 101 ? 20.900 -5.952 8.056 1.00 36.78 101 ALA A O 1
ATOM 800 N N . GLY A 1 102 ? 22.065 -7.824 7.584 1.00 35.84 102 GLY A N 1
ATOM 801 C CA . GLY A 1 102 ? 22.823 -7.919 8.821 1.00 35.84 102 GLY A CA 1
ATOM 802 C C . GLY A 1 102 ? 24.091 -8.722 8.565 1.00 35.84 102 GLY A C 1
ATOM 803 O O . GLY A 1 102 ? 24.042 -9.947 8.603 1.00 35.84 102 GLY A O 1
ATOM 804 N N . CYS A 1 103 ? 25.173 -8.004 8.270 1.00 31.27 103 CYS A N 1
ATOM 805 C CA . CYS A 1 103 ? 26.566 -8.328 8.570 1.00 31.27 103 CYS A CA 1
ATOM 806 C C . CYS A 1 103 ? 27.284 -6.998 8.795 1.00 31.27 103 CYS A C 1
ATOM 808 O O . CYS A 1 103 ? 27.052 -6.079 7.975 1.00 31.27 103 CYS A O 1
#

InterPro domains:
  IPR000542 Acyltransferase ChoActase/COT/CPT [PTHR22589] (1-89)
  IPR039551 Choline/Carnitine o-acyltransferase, domain 1 and 2 [PF00755] (1-89)
  IPR042231 Choline/Carnitine o-acyltransferase, domain 2 [G3DSA:3.30.559.70] (1-92)

Mean predicted aligned error: 8.19 Å

Solvent-accessible surface area (backbone atoms only — not comparable to full-atom values): 7113 Å² total; per-residue (Å²): 141,73,91,84,69,85,87,85,72,94,54,86,89,56,79,95,60,91,51,62,69,65,61,57,53,53,53,54,59,56,54,53,48,51,55,43,64,79,46,89,64,82,77,56,42,56,94,80,49,92,51,72,56,90,64,79,68,62,71,55,76,55,59,51,48,78,44,88,47,96,89,60,68,44,80,49,71,44,88,86,69,58,63,48,80,48,81,55,96,93,43,78,46,80,48,74,69,78,82,81,84,82,132

pLDDT: mean 83.33, std 14.07, range [31.27, 95.62]

Nearest PDB structures (foldseek):
  2fy4-assembly1_A  TM=7.619E-01  e=1.802E-01  Homo sapiens

Secondary structure (DSSP, 8-state):
--SS-----TTTT--S-S-HHHHHTTHHHHHHHHHHHHS-PPPPBGGGSSPBPP-TTGGGSSSEEEEP-SSS-EEEE-TT--EEEEEETTEEEEEE-------

Radius of gyration: 17.31 Å; Cα contacts (8 Å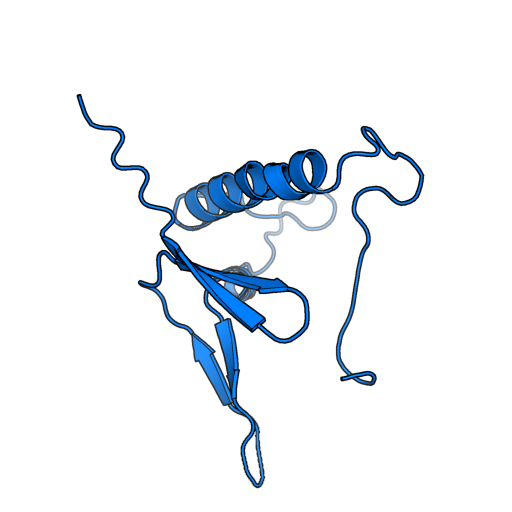, |Δi|>4): 63; chains: 1; bounding box: 51×43×34 Å

Organism: Bos mutus grunniens (NCBI:txid30521)